Protein AF-A0A8K0CV71-F1 (afdb_monomer_lite)

pLDDT: mean 85.79, std 14.84, range [41.78, 97.62]

Secondary structure (DSSP, 8-state):
--HHHHHHHHHHHHHHHHHHHHH-GGGHHHHHHHHHHHHTTTTHHHHHHHHHHHHHHHHHTTTT-----TT------HHHHHHHHHHHHHHHHHHHHHHHHHHS-S-------

Sequence (113 aa):
MSIQEKTTKVSKVLRLKAQEFLSSRKYTDNLIDIIRHFESGADLTACLLTLELIFTNLLKERHMFIEIVPLKPLESTPELQYKQWLKTLYGECFNKIVSCCETAPVKIQIQGT

Structure (mmCIF, N/CA/C/O backbone):
data_AF-A0A8K0CV71-F1
#
_entry.id   AF-A0A8K0CV71-F1
#
loop_
_atom_site.group_PDB
_atom_site.id
_atom_site.type_symbol
_atom_site.label_atom_id
_atom_site.label_alt_id
_atom_site.label_comp_id
_atom_site.label_asym_id
_atom_site.label_entity_id
_atom_site.label_seq_id
_atom_site.pdbx_PDB_ins_code
_atom_site.Cartn_x
_atom_site.Cartn_y
_atom_site.Cartn_z
_atom_site.occupancy
_atom_site.B_iso_or_equiv
_atom_site.auth_seq_id
_atom_site.auth_comp_id
_atom_site.auth_asym_id
_atom_site.auth_atom_id
_atom_site.pdbx_PDB_model_num
ATOM 1 N N . MET A 1 1 ? 26.034 8.803 -15.967 1.00 47.78 1 MET A N 1
ATOM 2 C CA . MET A 1 1 ? 25.691 8.128 -14.693 1.00 47.78 1 MET A CA 1
ATOM 3 C C . MET A 1 1 ? 25.032 6.799 -15.017 1.00 47.78 1 MET A C 1
ATOM 5 O O . MET A 1 1 ? 24.177 6.774 -15.896 1.00 47.78 1 MET A O 1
ATOM 9 N N . SER A 1 2 ? 25.462 5.715 -14.375 1.00 56.06 2 SER A N 1
ATOM 10 C CA . SER A 1 2 ? 25.084 4.342 -14.734 1.00 56.06 2 SER A CA 1
ATOM 11 C C . SER A 1 2 ? 23.643 4.016 -14.321 1.00 56.06 2 SER A C 1
ATOM 13 O O . SER A 1 2 ? 23.189 4.424 -13.252 1.00 56.06 2 SER A O 1
ATOM 15 N N . ILE A 1 3 ? 22.918 3.248 -15.142 1.00 62.44 3 ILE A N 1
ATOM 16 C CA . ILE A 1 3 ? 21.508 2.866 -14.907 1.00 62.44 3 ILE A CA 1
ATOM 17 C C . ILE A 1 3 ? 21.330 2.156 -13.548 1.00 62.44 3 ILE A C 1
ATOM 19 O O . ILE A 1 3 ? 20.375 2.434 -12.826 1.00 62.44 3 ILE A O 1
ATOM 23 N N . GLN A 1 4 ? 22.307 1.336 -13.150 1.00 59.66 4 GLN A N 1
ATOM 24 C CA . GLN A 1 4 ? 22.325 0.595 -11.882 1.00 59.66 4 GLN A CA 1
ATOM 25 C C . GLN A 1 4 ? 22.364 1.490 -10.626 1.00 59.66 4 GLN A C 1
ATOM 27 O O . GLN A 1 4 ? 21.789 1.161 -9.585 1.00 59.66 4 GLN A O 1
ATOM 32 N N . GLU A 1 5 ? 23.028 2.647 -10.696 1.00 62.44 5 GLU A N 1
ATOM 33 C CA . GLU A 1 5 ? 23.076 3.589 -9.570 1.00 62.44 5 GLU A CA 1
ATOM 34 C C . GLU A 1 5 ? 21.746 4.331 -9.410 1.00 62.44 5 GLU A C 1
ATOM 36 O O . GLU A 1 5 ? 21.338 4.651 -8.292 1.00 62.44 5 GLU A O 1
ATOM 41 N N . LYS A 1 6 ? 21.047 4.587 -10.525 1.00 64.50 6 LYS A N 1
ATOM 42 C CA . LYS A 1 6 ? 19.747 5.266 -10.537 1.00 64.50 6 LYS A CA 1
ATOM 43 C C . LYS A 1 6 ? 18.657 4.395 -9.899 1.00 64.50 6 LYS A C 1
ATOM 45 O O . LYS A 1 6 ? 17.942 4.884 -9.028 1.00 64.50 6 LYS A O 1
ATOM 50 N N . THR A 1 7 ? 18.588 3.108 -10.245 1.00 64.88 7 THR A N 1
ATOM 51 C CA . THR A 1 7 ? 17.601 2.156 -9.690 1.00 64.88 7 THR A CA 1
ATOM 52 C C . THR A 1 7 ? 17.797 1.921 -8.187 1.00 64.88 7 THR A C 1
ATOM 54 O O . THR A 1 7 ? 16.837 1.912 -7.413 1.00 64.88 7 THR A O 1
ATOM 57 N N . THR A 1 8 ? 19.052 1.834 -7.732 1.00 69.38 8 THR A N 1
ATOM 58 C CA . THR A 1 8 ? 19.387 1.686 -6.304 1.00 69.38 8 THR A CA 1
ATOM 59 C C . THR A 1 8 ? 18.954 2.908 -5.481 1.00 69.38 8 THR A C 1
ATOM 61 O O . THR A 1 8 ? 18.501 2.763 -4.344 1.00 69.38 8 THR A O 1
ATOM 64 N N . LYS A 1 9 ? 19.058 4.121 -6.043 1.00 82.94 9 LYS A N 1
ATOM 65 C CA . LYS A 1 9 ? 18.589 5.355 -5.389 1.00 82.94 9 LYS A CA 1
ATOM 66 C C . LYS A 1 9 ? 17.066 5.383 -5.256 1.00 82.94 9 LYS A C 1
ATOM 68 O O . LYS A 1 9 ? 16.577 5.687 -4.172 1.00 82.94 9 LYS A O 1
ATOM 73 N N . VAL A 1 10 ? 16.330 5.003 -6.302 1.00 89.38 10 VAL A N 1
ATOM 74 C CA . VAL A 1 10 ? 14.856 4.973 -6.266 1.00 89.38 10 VAL A CA 1
ATOM 75 C C . VAL A 1 10 ? 14.345 3.987 -5.218 1.00 89.38 10 VAL A C 1
ATOM 77 O O . VAL A 1 10 ? 13.517 4.356 -4.390 1.00 89.38 10 VAL A O 1
ATOM 80 N N . SER A 1 11 ? 14.892 2.768 -5.166 1.00 89.94 11 SER A N 1
ATOM 81 C CA . SER A 1 11 ? 14.472 1.771 -4.169 1.00 89.94 11 SER A CA 1
ATOM 82 C C . SER A 1 11 ? 14.660 2.262 -2.725 1.00 89.94 11 SER A C 1
ATOM 84 O O . SER A 1 11 ? 13.802 2.031 -1.873 1.00 89.94 11 SER A O 1
ATOM 86 N N . LYS A 1 12 ? 15.744 3.000 -2.441 1.00 92.88 12 LYS A N 1
ATOM 87 C CA . LYS A 1 12 ? 15.966 3.614 -1.120 1.00 92.88 12 LYS A CA 1
ATOM 88 C C . LYS A 1 12 ? 14.929 4.693 -0.800 1.00 92.88 12 LYS A C 1
ATOM 90 O O . LYS A 1 12 ? 14.424 4.716 0.318 1.00 92.88 12 LYS A O 1
ATOM 95 N N . VAL A 1 13 ? 14.601 5.553 -1.766 1.00 95.12 13 VAL A N 1
ATOM 96 C CA . VAL A 1 13 ? 13.598 6.618 -1.595 1.00 95.12 13 VAL A CA 1
ATOM 97 C C . VAL A 1 13 ? 12.209 6.032 -1.338 1.00 95.12 13 VAL A C 1
ATOM 99 O O . VAL A 1 13 ? 11.540 6.454 -0.398 1.00 95.12 13 VAL A O 1
ATOM 102 N N . LEU A 1 14 ? 11.799 5.025 -2.116 1.00 96.19 14 LEU A N 1
ATOM 103 C CA . LEU A 1 14 ? 10.511 4.348 -1.937 1.00 96.19 14 LEU A CA 1
ATOM 104 C C . LEU A 1 14 ? 10.404 3.702 -0.549 1.00 96.19 14 LEU A C 1
ATOM 106 O O . LEU A 1 14 ? 9.401 3.878 0.141 1.00 96.19 14 LEU A O 1
ATOM 110 N N . ARG A 1 15 ? 11.467 3.029 -0.089 1.00 95.81 15 ARG A N 1
ATOM 111 C CA . ARG A 1 15 ? 11.507 2.457 1.265 1.00 95.81 15 ARG A CA 1
ATOM 112 C C . ARG A 1 15 ? 11.438 3.520 2.355 1.00 95.81 15 ARG A C 1
ATOM 114 O O . ARG A 1 15 ? 10.741 3.299 3.337 1.00 95.81 15 ARG A O 1
ATOM 121 N N . LEU A 1 16 ? 12.125 4.652 2.201 1.00 96.75 16 LEU A N 1
ATOM 122 C CA . LEU A 1 16 ? 12.056 5.742 3.177 1.00 96.75 16 LEU A CA 1
ATOM 123 C C . LEU A 1 16 ? 10.624 6.278 3.298 1.00 96.75 16 LEU A C 1
ATOM 125 O O . LEU A 1 16 ? 10.086 6.319 4.400 1.00 96.75 16 LEU A O 1
ATOM 129 N N . LYS A 1 17 ? 9.978 6.578 2.164 1.00 97.31 17 LYS A N 1
ATOM 130 C CA . LYS A 1 17 ? 8.572 7.008 2.115 1.00 97.31 17 LYS A CA 1
ATOM 131 C C . LYS A 1 17 ? 7.634 5.996 2.774 1.00 97.31 17 LYS A C 1
ATOM 133 O O . LYS A 1 17 ? 6.727 6.387 3.506 1.00 97.31 17 LYS A O 1
ATOM 138 N N . ALA A 1 18 ? 7.870 4.702 2.552 1.00 97.56 18 ALA A N 1
ATOM 139 C CA . ALA A 1 18 ? 7.107 3.635 3.190 1.00 97.56 18 ALA A CA 1
ATOM 140 C C . ALA A 1 18 ? 7.279 3.623 4.715 1.00 97.56 18 ALA A C 1
ATOM 142 O O . ALA A 1 18 ? 6.293 3.507 5.435 1.00 97.56 18 ALA A O 1
ATOM 143 N N . GLN A 1 19 ? 8.509 3.770 5.216 1.00 97.31 19 GLN A N 1
ATOM 144 C CA . GLN A 1 19 ? 8.772 3.839 6.657 1.00 97.31 19 GLN A CA 1
ATOM 145 C C . GLN A 1 19 ? 8.135 5.080 7.291 1.00 97.31 19 GLN A C 1
ATOM 147 O O . GLN A 1 19 ? 7.516 4.979 8.346 1.00 97.31 19 GLN A O 1
ATOM 152 N N . GLU A 1 20 ? 8.220 6.237 6.631 1.00 97.44 20 GLU A N 1
ATOM 153 C CA . GLU A 1 20 ? 7.541 7.456 7.079 1.00 97.44 20 GLU A CA 1
ATOM 154 C C . GLU A 1 20 ? 6.026 7.241 7.157 1.00 97.44 20 GLU A C 1
ATOM 156 O O . GLU A 1 20 ? 5.435 7.490 8.207 1.00 97.44 20 GLU A O 1
ATOM 161 N N . PHE A 1 21 ? 5.410 6.702 6.101 1.00 97.62 21 PHE A N 1
ATOM 162 C CA . PHE A 1 21 ? 3.984 6.366 6.088 1.00 97.62 21 PHE A CA 1
ATOM 163 C C . PHE A 1 21 ? 3.591 5.440 7.252 1.00 97.62 21 PHE A C 1
ATOM 165 O O . PHE A 1 21 ? 2.647 5.741 7.982 1.00 97.62 21 PHE A O 1
ATOM 172 N N . LEU A 1 22 ? 4.337 4.348 7.460 1.00 96.62 22 LEU A N 1
ATOM 173 C CA . LEU A 1 22 ? 4.071 3.386 8.536 1.00 96.62 22 LEU A CA 1
ATOM 174 C C . LEU A 1 22 ? 4.283 3.994 9.932 1.00 96.62 22 LEU A C 1
ATOM 176 O O . LEU A 1 22 ? 3.603 3.608 10.875 1.00 96.62 22 LEU A O 1
ATOM 180 N N . SER A 1 23 ? 5.177 4.976 10.074 1.00 95.94 23 SER A N 1
ATOM 181 C CA . SER A 1 23 ? 5.427 5.641 11.358 1.00 95.94 23 SER A CA 1
ATOM 182 C C . SER A 1 23 ? 4.303 6.589 11.787 1.00 95.94 23 SER A C 1
ATOM 184 O O . SER A 1 23 ? 4.131 6.842 12.981 1.00 95.94 23 SER A O 1
ATOM 186 N N . SER A 1 24 ? 3.561 7.178 10.838 1.00 93.62 24 SER A N 1
ATOM 187 C CA . SER A 1 24 ? 2.543 8.176 11.160 1.00 93.62 24 SER A CA 1
ATOM 188 C C . SER A 1 24 ? 1.589 8.481 10.005 1.00 93.62 24 SER A C 1
ATOM 190 O O . SER A 1 24 ? 1.998 8.769 8.881 1.00 93.62 24 SER A O 1
ATOM 192 N N . ARG A 1 25 ? 0.297 8.602 10.335 1.00 90.31 25 ARG A N 1
ATOM 193 C CA . ARG A 1 25 ? -0.775 8.972 9.392 1.00 90.31 25 ARG A CA 1
ATOM 194 C C . ARG A 1 25 ? -0.618 10.353 8.754 1.00 90.31 25 ARG A C 1
ATOM 196 O O . ARG A 1 25 ? -1.241 10.616 7.730 1.00 90.31 25 ARG A O 1
ATOM 203 N N . LYS A 1 26 ? 0.218 11.231 9.320 1.00 93.50 26 LYS A N 1
ATOM 204 C CA . LYS A 1 26 ? 0.532 12.532 8.701 1.00 93.50 26 LYS A CA 1
ATOM 205 C C . LYS A 1 26 ? 1.244 12.393 7.353 1.00 93.50 26 LYS A C 1
ATOM 207 O O . LYS A 1 26 ? 1.264 13.341 6.585 1.00 93.50 26 LYS A O 1
ATOM 212 N N . TYR A 1 27 ? 1.818 11.224 7.076 1.00 94.56 27 TYR A N 1
ATOM 213 C CA . TYR A 1 27 ? 2.544 10.927 5.846 1.00 94.56 27 TYR A CA 1
ATOM 214 C C . TYR A 1 27 ? 1.722 10.063 4.881 1.00 94.56 27 TYR A C 1
ATOM 216 O O . TYR A 1 27 ? 2.274 9.255 4.142 1.00 94.56 27 TYR A O 1
ATOM 224 N N . THR A 1 28 ? 0.395 10.197 4.884 1.00 94.56 28 THR A N 1
ATOM 225 C CA . THR A 1 28 ? -0.506 9.468 3.969 1.00 94.56 28 THR A CA 1
ATOM 226 C C . THR A 1 28 ? -0.199 9.729 2.496 1.00 94.56 28 THR A C 1
ATOM 228 O O . THR A 1 28 ? -0.266 8.798 1.693 1.00 94.56 28 THR A O 1
ATOM 231 N N . ASP A 1 29 ? 0.248 10.939 2.161 1.00 96.38 29 ASP A N 1
ATOM 232 C CA . ASP A 1 29 ? 0.672 11.304 0.805 1.00 96.38 29 ASP A CA 1
ATOM 233 C C . ASP A 1 29 ? 1.831 10.440 0.287 1.00 96.38 29 ASP A C 1
ATOM 235 O O . ASP A 1 29 ? 1.906 10.162 -0.907 1.00 96.38 29 ASP A O 1
ATOM 239 N N . ASN A 1 30 ? 2.695 9.921 1.168 1.00 97.38 30 ASN A N 1
ATOM 240 C CA . ASN A 1 30 ? 3.787 9.043 0.750 1.00 97.38 30 ASN A CA 1
ATOM 241 C C . ASN A 1 30 ? 3.281 7.730 0.140 1.00 97.38 30 ASN A C 1
ATOM 243 O O . ASN A 1 30 ? 3.890 7.238 -0.809 1.00 97.38 30 ASN A O 1
ATOM 247 N N . LEU A 1 31 ? 2.178 7.166 0.647 1.00 96.75 31 LEU A N 1
ATOM 248 C CA . LEU A 1 31 ? 1.564 5.985 0.037 1.00 96.75 31 LEU A CA 1
ATOM 249 C C . LEU A 1 31 ? 1.011 6.330 -1.350 1.00 96.75 31 LEU A C 1
ATOM 251 O O . LEU A 1 31 ? 1.248 5.589 -2.300 1.00 96.75 31 LEU A O 1
ATOM 255 N N . ILE A 1 32 ? 0.340 7.476 -1.482 1.00 97.00 32 ILE A N 1
ATOM 256 C CA . ILE A 1 32 ? -0.199 7.942 -2.765 1.00 97.00 32 ILE A CA 1
ATOM 257 C C . ILE A 1 32 ? 0.918 8.158 -3.791 1.00 97.00 32 ILE A C 1
ATOM 259 O O . ILE A 1 32 ? 0.781 7.736 -4.937 1.00 97.00 32 ILE A O 1
ATOM 263 N N . ASP A 1 33 ? 2.043 8.748 -3.391 1.00 96.31 33 ASP A N 1
ATOM 264 C CA . ASP A 1 33 ? 3.205 8.929 -4.263 1.00 96.31 33 ASP A CA 1
ATOM 265 C C . ASP A 1 33 ? 3.780 7.594 -4.749 1.00 96.31 33 ASP A C 1
ATOM 267 O O . ASP A 1 33 ? 4.104 7.452 -5.928 1.00 96.31 33 ASP A O 1
ATOM 271 N N . ILE A 1 34 ? 3.895 6.602 -3.858 1.00 96.25 34 ILE A N 1
ATOM 272 C CA . ILE A 1 34 ? 4.382 5.261 -4.213 1.00 96.25 34 ILE A CA 1
ATOM 273 C C . ILE A 1 34 ? 3.424 4.593 -5.206 1.00 96.25 34 ILE A C 1
ATOM 275 O O . ILE A 1 34 ? 3.879 4.011 -6.191 1.00 96.25 34 ILE A O 1
ATOM 279 N N . ILE A 1 35 ? 2.112 4.703 -4.980 1.00 95.62 35 ILE A N 1
ATOM 280 C CA . ILE A 1 35 ? 1.086 4.158 -5.879 1.00 95.62 35 ILE A CA 1
ATOM 281 C C . ILE A 1 35 ? 1.156 4.842 -7.248 1.00 95.62 35 ILE A C 1
ATOM 283 O O . ILE A 1 35 ? 1.203 4.159 -8.265 1.00 95.62 35 ILE A O 1
ATOM 287 N N . ARG A 1 36 ? 1.263 6.172 -7.304 1.00 94.94 36 ARG A N 1
ATOM 288 C CA . ARG A 1 36 ? 1.426 6.908 -8.570 1.00 94.94 36 ARG A CA 1
ATOM 289 C C . ARG A 1 36 ? 2.704 6.513 -9.310 1.00 94.94 36 ARG A C 1
ATOM 291 O O . ARG A 1 36 ? 2.688 6.375 -10.531 1.00 94.94 36 ARG A O 1
ATOM 298 N N .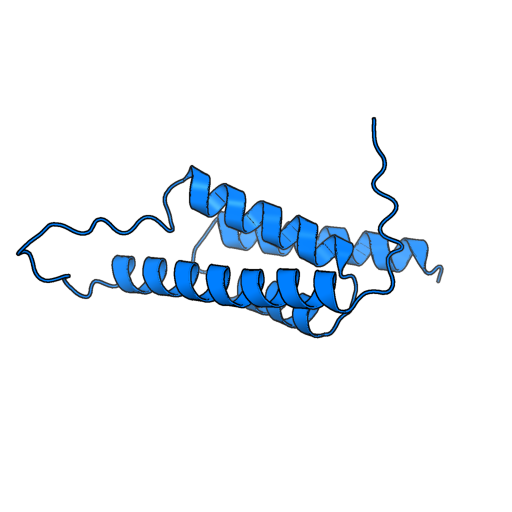 HIS A 1 37 ? 3.809 6.303 -8.587 1.00 94.19 37 HIS A N 1
ATOM 299 C CA . HIS A 1 37 ? 5.059 5.827 -9.190 1.00 94.19 37 HIS A CA 1
ATOM 300 C C . HIS A 1 37 ? 4.885 4.422 -9.776 1.00 94.19 37 HIS A C 1
ATOM 302 O O . HIS A 1 37 ? 5.286 4.184 -10.912 1.00 94.19 37 HIS A O 1
ATOM 308 N N . PHE A 1 38 ? 4.206 3.523 -9.058 1.00 92.94 38 PHE A N 1
ATOM 309 C CA . PHE A 1 38 ? 3.844 2.195 -9.560 1.00 92.94 38 PHE A CA 1
ATOM 310 C C . PHE A 1 38 ? 2.987 2.267 -10.832 1.00 92.94 38 PHE A C 1
ATOM 312 O O . PHE A 1 38 ? 3.288 1.603 -11.822 1.00 92.94 38 PHE A O 1
ATOM 319 N N . GLU A 1 39 ? 1.961 3.115 -10.832 1.00 90.69 39 GLU A N 1
ATOM 320 C CA . GLU A 1 39 ? 1.044 3.307 -11.960 1.00 90.69 39 GLU A CA 1
ATOM 321 C C . GLU A 1 39 ? 1.723 3.868 -13.210 1.00 90.69 39 GLU A C 1
ATOM 323 O O . GLU A 1 39 ? 1.268 3.607 -14.321 1.00 90.69 39 GLU A O 1
ATOM 328 N N . SER A 1 40 ? 2.828 4.600 -13.049 1.00 91.19 40 SER A N 1
ATOM 329 C CA . SER A 1 40 ? 3.621 5.096 -14.178 1.00 91.19 40 SER A CA 1
ATOM 330 C C . SER A 1 40 ? 4.346 3.987 -14.955 1.00 91.19 40 SER A C 1
ATOM 332 O O . SER A 1 40 ? 4.864 4.237 -16.043 1.00 91.19 40 SER A O 1
ATOM 334 N N . GLY A 1 41 ? 4.428 2.771 -14.401 1.00 85.81 41 GLY A N 1
ATOM 335 C CA . GLY A 1 41 ? 5.193 1.661 -14.971 1.00 85.81 41 GLY A CA 1
ATOM 336 C C . GLY A 1 41 ? 6.705 1.748 -14.728 1.00 85.81 41 GLY A C 1
ATOM 337 O O . GLY A 1 41 ? 7.449 0.871 -15.170 1.00 85.81 41 GLY A O 1
ATOM 338 N N . ALA A 1 42 ? 7.185 2.778 -14.026 1.00 85.62 42 ALA A N 1
ATOM 339 C CA . ALA A 1 42 ? 8.589 2.917 -13.660 1.00 85.62 42 ALA A CA 1
ATOM 340 C C . ALA A 1 42 ? 8.939 2.080 -12.420 1.00 85.62 42 ALA A C 1
ATOM 342 O O . ALA A 1 42 ? 8.160 1.973 -11.475 1.00 85.62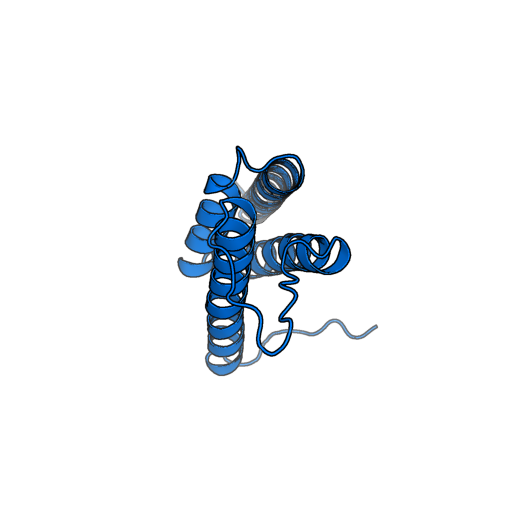 42 ALA A O 1
ATOM 343 N N . ASP A 1 43 ? 10.143 1.497 -12.422 1.00 89.94 43 ASP A N 1
ATOM 344 C CA . ASP A 1 43 ? 10.719 0.773 -11.280 1.00 89.94 43 ASP A CA 1
ATOM 345 C C . ASP A 1 43 ? 9.765 -0.270 -10.653 1.00 89.94 43 ASP A C 1
ATOM 347 O O . ASP A 1 43 ? 9.772 -0.470 -9.437 1.00 89.94 43 ASP A O 1
ATOM 351 N N . LEU A 1 44 ? 8.957 -0.949 -11.486 1.00 88.81 44 LEU A N 1
ATOM 352 C CA . LEU A 1 44 ? 7.857 -1.836 -11.071 1.00 88.81 44 LEU A CA 1
ATOM 353 C C . LEU A 1 44 ? 8.238 -2.783 -9.932 1.00 88.81 44 LEU A C 1
ATOM 355 O O . LEU A 1 44 ? 7.531 -2.847 -8.933 1.00 88.81 44 LEU A O 1
ATOM 359 N N . THR A 1 45 ? 9.376 -3.472 -10.030 1.00 89.75 45 THR A N 1
ATOM 360 C CA . THR A 1 45 ? 9.842 -4.390 -8.980 1.00 89.75 45 THR A CA 1
ATOM 361 C C . THR A 1 45 ? 10.056 -3.680 -7.641 1.00 89.75 45 THR A C 1
ATOM 363 O O . THR A 1 45 ? 9.662 -4.194 -6.598 1.00 89.75 45 THR A O 1
ATOM 366 N N . ALA A 1 46 ? 10.658 -2.488 -7.644 1.00 92.31 46 ALA A N 1
ATOM 367 C CA . ALA A 1 46 ? 10.890 -1.725 -6.420 1.00 92.31 46 ALA A CA 1
ATOM 368 C C . ALA A 1 46 ? 9.574 -1.199 -5.831 1.00 92.31 46 ALA A C 1
ATOM 370 O O . ALA A 1 46 ? 9.405 -1.223 -4.611 1.00 92.31 46 ALA A O 1
ATOM 371 N N . CYS A 1 47 ? 8.637 -0.779 -6.680 1.00 94.19 47 CYS A N 1
ATOM 372 C CA . CYS A 1 47 ? 7.289 -0.395 -6.274 1.00 94.19 47 CYS A CA 1
ATOM 373 C C . CYS A 1 47 ? 6.530 -1.563 -5.643 1.00 94.19 47 CYS A C 1
ATOM 375 O O . CYS A 1 47 ? 6.023 -1.419 -4.536 1.00 94.19 47 CYS A O 1
ATOM 377 N N . LEU A 1 48 ? 6.511 -2.725 -6.302 1.00 93.44 48 LEU A N 1
ATOM 378 C CA . LEU A 1 48 ? 5.824 -3.931 -5.835 1.00 93.44 48 LEU A CA 1
ATOM 379 C C . LEU A 1 48 ? 6.320 -4.367 -4.457 1.00 93.44 48 LEU A C 1
ATOM 381 O O . LEU A 1 48 ? 5.51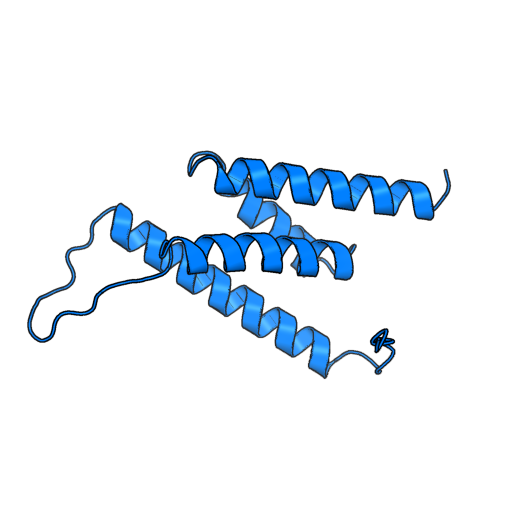4 -4.505 -3.543 1.00 93.44 48 LEU A O 1
ATOM 385 N N . LEU A 1 49 ? 7.638 -4.491 -4.279 1.00 94.00 49 LEU A N 1
ATOM 386 C CA . LEU A 1 49 ? 8.234 -4.846 -2.986 1.00 94.00 49 LEU A CA 1
ATOM 387 C C . LEU A 1 49 ? 7.927 -3.804 -1.897 1.00 94.00 49 LEU A C 1
ATOM 389 O O . LEU A 1 49 ? 7.786 -4.136 -0.722 1.00 94.00 49 LEU A O 1
ATOM 393 N N . THR A 1 50 ? 7.828 -2.525 -2.271 1.00 96.31 50 THR A N 1
ATOM 394 C CA . THR A 1 50 ? 7.501 -1.449 -1.323 1.00 96.31 50 THR A CA 1
ATOM 395 C C . THR A 1 50 ? 6.022 -1.482 -0.927 1.00 96.31 50 THR A C 1
ATOM 397 O O . THR A 1 50 ? 5.702 -1.346 0.252 1.00 96.31 50 THR A O 1
ATOM 400 N N . LEU A 1 51 ? 5.119 -1.700 -1.886 1.00 96.31 51 LEU A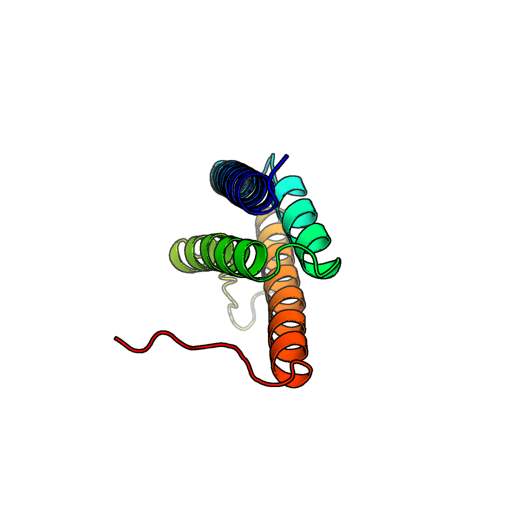 N 1
ATOM 401 C CA . LEU A 1 51 ? 3.684 -1.855 -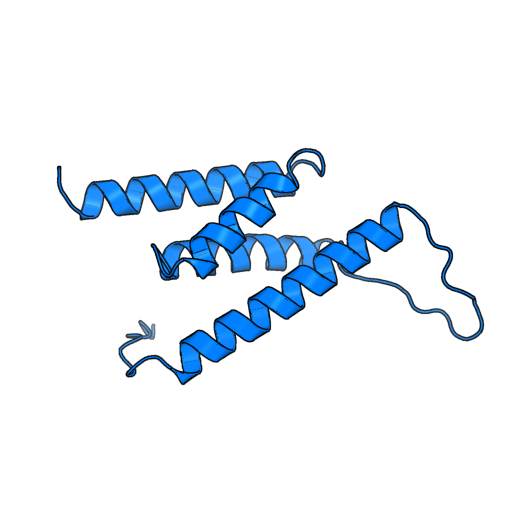1.639 1.00 96.31 51 LEU A CA 1
ATOM 402 C C . LEU A 1 51 ? 3.403 -3.109 -0.804 1.00 96.31 51 LEU A C 1
ATOM 404 O O . LEU A 1 51 ? 2.645 -3.038 0.160 1.00 96.31 51 LEU A O 1
ATOM 408 N N . GLU A 1 52 ? 4.063 -4.229 -1.111 1.00 94.88 52 GLU A N 1
ATOM 409 C CA . GLU A 1 52 ? 4.006 -5.458 -0.314 1.00 94.88 52 GLU A CA 1
ATOM 410 C C . GLU A 1 52 ? 4.417 -5.192 1.138 1.00 94.88 52 GLU A C 1
ATOM 412 O O . GLU A 1 52 ? 3.684 -5.563 2.058 1.00 94.88 52 GLU A O 1
ATOM 417 N N . LEU A 1 53 ? 5.547 -4.507 1.355 1.00 96.19 53 LEU A N 1
ATOM 418 C CA . LEU A 1 53 ? 6.009 -4.126 2.689 1.00 96.19 53 LEU A CA 1
ATOM 419 C C . LEU A 1 53 ? 4.937 -3.328 3.440 1.00 96.19 53 LEU A C 1
ATOM 421 O O . LEU A 1 53 ? 4.616 -3.662 4.581 1.00 96.19 53 LEU A O 1
ATOM 425 N N . ILE A 1 54 ? 4.380 -2.288 2.816 1.00 97.44 54 ILE A N 1
ATOM 426 C CA . ILE A 1 54 ? 3.372 -1.432 3.448 1.00 97.44 54 ILE A CA 1
ATOM 427 C C . ILE A 1 54 ? 2.130 -2.246 3.809 1.00 97.44 54 ILE A C 1
ATOM 429 O O . ILE A 1 54 ? 1.744 -2.302 4.977 1.00 97.44 54 ILE A O 1
ATOM 433 N N . PHE A 1 55 ? 1.516 -2.908 2.828 1.00 97.00 55 PHE A N 1
ATOM 434 C CA . PHE A 1 55 ? 0.251 -3.603 3.042 1.00 97.00 55 PHE A CA 1
ATOM 435 C C . PHE A 1 55 ? 0.393 -4.788 3.995 1.00 97.00 55 PHE A C 1
ATOM 437 O O . PHE A 1 55 ? -0.499 -5.019 4.809 1.00 97.00 55 PHE A O 1
ATOM 444 N N . THR A 1 56 ? 1.531 -5.484 3.981 1.00 95.94 56 THR A N 1
ATOM 445 C CA . THR A 1 56 ? 1.813 -6.551 4.946 1.00 95.94 56 THR A CA 1
ATOM 446 C C . THR A 1 56 ? 1.870 -6.017 6.376 1.00 95.94 56 THR A C 1
ATOM 448 O O . THR A 1 56 ? 1.303 -6.642 7.271 1.00 95.94 56 THR A O 1
ATOM 451 N N . ASN A 1 57 ? 2.513 -4.868 6.618 1.00 97.06 57 ASN A N 1
ATOM 452 C CA . ASN A 1 57 ? 2.534 -4.258 7.953 1.00 97.06 57 ASN A CA 1
ATOM 453 C C . ASN A 1 57 ? 1.130 -3.807 8.381 1.00 97.06 57 ASN A C 1
ATOM 455 O O . ASN A 1 57 ? 0.673 -4.179 9.460 1.00 97.06 57 ASN A O 1
ATOM 459 N N . LEU A 1 58 ? 0.394 -3.125 7.497 1.00 96.12 58 LEU A N 1
ATOM 460 C CA . LEU A 1 58 ? -0.983 -2.698 7.772 1.00 96.12 58 LEU A CA 1
ATOM 461 C C . LEU A 1 58 ? -1.921 -3.874 8.097 1.00 96.12 58 LEU A C 1
ATOM 463 O O . LEU A 1 58 ? -2.793 -3.752 8.961 1.00 96.12 58 LEU A O 1
ATOM 467 N N . LEU A 1 59 ? -1.761 -5.014 7.418 1.00 94.38 59 LEU A N 1
ATOM 468 C CA . LEU A 1 59 ? -2.517 -6.237 7.700 1.00 94.38 59 LEU A CA 1
ATOM 469 C C . LEU A 1 59 ? -2.118 -6.852 9.044 1.00 94.38 59 LEU A C 1
ATOM 471 O O . LEU A 1 59 ? -2.999 -7.171 9.844 1.00 94.38 59 LEU A O 1
ATOM 475 N N . LYS A 1 60 ? -0.811 -6.990 9.308 1.00 95.12 60 LYS A N 1
ATOM 476 C CA . LYS A 1 60 ? -0.280 -7.547 10.565 1.00 95.12 60 LYS A CA 1
ATOM 477 C C . LYS A 1 60 ? -0.768 -6.765 11.783 1.00 95.12 60 LYS A C 1
ATOM 479 O O . LYS A 1 60 ? -1.189 -7.366 12.767 1.00 95.12 60 LYS A O 1
ATOM 484 N N . GLU A 1 61 ? -0.784 -5.442 11.685 1.00 94.62 61 GLU A N 1
ATOM 485 C CA . GLU A 1 61 ? -1.221 -4.534 12.752 1.00 94.62 61 GLU A CA 1
ATOM 486 C C . GLU A 1 61 ? -2.742 -4.308 12.774 1.00 94.62 61 GLU A C 1
ATOM 488 O O . GLU A 1 61 ? -3.259 -3.555 13.597 1.00 94.62 61 GLU A O 1
ATOM 493 N N . ARG A 1 62 ? -3.498 -4.984 11.894 1.00 93.12 62 ARG A N 1
ATOM 494 C CA . ARG A 1 62 ? -4.965 -4.888 11.784 1.00 93.12 62 ARG A CA 1
ATOM 495 C C . ARG A 1 62 ? -5.476 -3.475 11.462 1.00 93.12 62 ARG A C 1
ATOM 497 O O . ARG A 1 62 ? -6.652 -3.171 11.685 1.00 93.12 62 ARG A O 1
ATOM 504 N N . HIS A 1 63 ? -4.648 -2.630 10.849 1.00 93.25 63 HIS A N 1
ATOM 505 C CA . HIS A 1 63 ? -5.039 -1.298 10.379 1.00 93.25 63 HIS A CA 1
ATOM 506 C C . HIS A 1 63 ? -6.049 -1.328 9.225 1.00 93.25 63 HIS A C 1
ATOM 508 O O . HIS A 1 63 ? -6.724 -0.336 8.991 1.00 93.25 63 HIS A O 1
ATOM 514 N N . MET A 1 64 ? -6.224 -2.465 8.548 1.00 91.88 64 MET A N 1
ATOM 515 C CA . MET A 1 64 ? -7.266 -2.650 7.523 1.00 91.88 64 MET A CA 1
ATOM 516 C C . MET A 1 64 ? -8.422 -3.553 7.982 1.00 91.88 64 MET A C 1
ATOM 518 O O . MET A 1 64 ? -9.318 -3.876 7.200 1.00 91.88 64 MET A O 1
ATOM 522 N N . PHE A 1 65 ? -8.425 -3.964 9.254 1.00 91.69 65 PHE A N 1
ATOM 523 C CA . PHE A 1 65 ? -9.508 -4.757 9.826 1.00 91.69 65 PHE A CA 1
ATOM 524 C C . PHE A 1 65 ? -10.653 -3.850 10.284 1.00 91.69 65 PHE A C 1
ATOM 526 O O . PHE A 1 65 ? -10.475 -2.991 11.156 1.00 91.69 65 PHE A O 1
ATOM 533 N N . ILE A 1 66 ? -11.831 -4.078 9.704 1.00 88.88 66 ILE A N 1
ATOM 534 C CA . ILE A 1 66 ? -13.089 -3.432 10.070 1.00 88.88 66 ILE A CA 1
ATOM 535 C C . ILE A 1 66 ? -13.989 -4.518 10.641 1.00 88.88 66 ILE A C 1
ATOM 537 O O . ILE A 1 66 ? -14.362 -5.452 9.930 1.00 88.88 66 ILE A O 1
ATOM 541 N N . GLU A 1 67 ? -14.312 -4.393 11.921 1.00 85.69 67 GLU A N 1
ATOM 542 C CA . GLU A 1 67 ? -15.257 -5.284 12.577 1.00 85.69 67 GLU A CA 1
ATOM 543 C C . GLU A 1 67 ? -16.676 -4.963 12.100 1.00 85.69 67 GLU A C 1
ATOM 545 O O . GLU A 1 67 ? -17.109 -3.810 12.129 1.00 85.69 67 GLU A O 1
ATOM 550 N N . ILE A 1 68 ? -17.391 -5.989 11.644 1.00 84.94 68 ILE A N 1
ATOM 551 C CA . ILE A 1 68 ? -18.794 -5.886 11.255 1.00 84.94 68 ILE A CA 1
ATOM 552 C C . ILE A 1 68 ? -19.591 -6.644 12.305 1.00 84.94 68 ILE A C 1
ATOM 554 O O . ILE A 1 68 ? -19.518 -7.869 12.381 1.00 84.94 68 ILE A O 1
ATOM 558 N N . VAL A 1 69 ? -20.347 -5.907 13.114 1.00 85.31 69 VAL A N 1
ATOM 559 C CA . VAL A 1 69 ? -21.239 -6.489 14.117 1.00 85.31 69 VAL A CA 1
ATOM 560 C C . VAL A 1 69 ? -22.646 -6.552 13.519 1.00 85.31 69 VAL A C 1
ATOM 562 O O . VAL A 1 69 ? -23.188 -5.503 13.157 1.00 85.31 69 VAL A O 1
ATOM 565 N N . PRO A 1 70 ? -23.256 -7.747 13.391 1.00 85.12 70 PRO A N 1
ATOM 566 C CA . PRO A 1 70 ? -24.616 -7.876 12.881 1.00 85.12 70 PRO A CA 1
ATOM 567 C C . PRO A 1 70 ? -25.591 -6.985 13.654 1.00 85.12 70 PRO A C 1
ATOM 569 O O . PRO A 1 70 ? -25.510 -6.888 14.876 1.00 85.12 70 PRO A O 1
ATOM 572 N N . LEU A 1 71 ? -26.522 -6.351 12.936 1.00 85.94 71 LEU A N 1
ATOM 573 C CA . LEU A 1 71 ? -27.575 -5.487 13.492 1.00 85.94 71 LEU A CA 1
ATOM 574 C C . LEU A 1 71 ? -27.087 -4.195 14.179 1.00 85.94 71 LEU A C 1
ATOM 576 O O . LEU A 1 71 ? -27.918 -3.433 14.671 1.00 85.94 71 LEU A O 1
ATOM 580 N N . LYS A 1 72 ? -25.779 -3.897 14.177 1.00 82.94 72 LYS A N 1
ATOM 581 C CA . LYS A 1 72 ? -25.242 -2.617 14.651 1.00 82.94 72 LYS A CA 1
ATOM 582 C C . LYS A 1 72 ? -24.875 -1.727 13.456 1.00 82.94 72 LYS A C 1
ATOM 584 O O . LYS A 1 72 ? -24.063 -2.143 12.628 1.00 82.94 72 LYS A O 1
ATOM 589 N N . PRO A 1 73 ? -25.433 -0.509 13.342 1.00 77.75 73 PRO A N 1
ATOM 590 C CA . PRO A 1 73 ? -25.026 0.417 12.295 1.00 77.75 73 PRO A CA 1
ATOM 591 C C . PRO A 1 73 ? -23.551 0.802 12.468 1.00 77.75 73 PRO A C 1
ATOM 593 O O . PRO A 1 73 ? -23.072 1.016 13.583 1.00 77.75 73 PRO A O 1
ATOM 596 N N . LEU A 1 74 ? -22.826 0.871 11.350 1.00 79.50 74 LEU A N 1
ATOM 597 C CA . LEU A 1 74 ? -21.430 1.294 11.329 1.00 79.50 74 LEU A CA 1
ATOM 598 C C . LEU A 1 74 ? -21.374 2.804 11.600 1.00 79.50 74 LEU A C 1
ATOM 600 O O . LEU A 1 74 ? -21.792 3.607 10.766 1.00 79.50 74 LEU A O 1
ATOM 604 N N . GLU A 1 75 ? -20.869 3.200 12.764 1.00 81.81 75 GLU A N 1
ATOM 605 C CA . GLU A 1 75 ? -20.658 4.615 13.068 1.00 81.81 75 GLU A CA 1
ATOM 606 C C . GLU A 1 75 ? -19.512 5.168 12.216 1.00 81.81 75 GLU A C 1
ATOM 608 O O . GLU A 1 75 ? -18.389 4.662 12.260 1.00 81.81 75 GLU A O 1
ATOM 613 N N . SER A 1 76 ? -19.786 6.225 11.448 1.00 84.50 76 SER A N 1
ATOM 614 C CA . SER A 1 76 ? -18.801 6.877 10.580 1.00 84.50 76 SER A CA 1
ATOM 615 C C . SER A 1 76 ? -17.806 7.709 11.393 1.00 84.50 76 SER A C 1
ATOM 617 O O . SER A 1 76 ? -17.881 8.936 11.437 1.00 84.50 76 SER A O 1
ATOM 619 N N . THR A 1 77 ? -16.859 7.034 12.035 1.00 91.00 77 THR A N 1
ATOM 620 C CA . THR A 1 77 ? -15.745 7.676 12.740 1.00 91.00 77 THR A CA 1
ATOM 621 C C . THR A 1 77 ? -14.575 7.961 11.787 1.00 91.00 77 THR A C 1
ATOM 623 O O . THR A 1 77 ? -14.395 7.233 10.805 1.00 91.00 77 THR A O 1
ATOM 626 N N . PRO A 1 78 ? -13.724 8.966 12.075 1.00 90.56 78 PRO A N 1
ATOM 627 C CA . PRO A 1 78 ? -12.517 9.225 11.283 1.00 90.56 78 PRO A CA 1
ATOM 628 C C . PRO A 1 78 ? -11.579 8.012 11.194 1.00 90.56 78 PRO A C 1
ATOM 630 O O . PRO A 1 78 ? -10.963 7.770 10.159 1.00 90.56 78 PRO A O 1
ATOM 633 N N . GLU A 1 79 ? -11.504 7.213 12.263 1.00 91.00 79 GLU A N 1
ATOM 634 C CA . GLU A 1 79 ? -10.753 5.955 12.272 1.00 91.00 79 GLU A CA 1
ATOM 635 C C . GLU A 1 79 ? -11.301 4.976 11.239 1.00 91.00 79 GLU A C 1
ATOM 637 O O . GLU A 1 79 ? -10.554 4.438 10.425 1.00 91.00 79 GLU A O 1
ATOM 642 N N . LEU A 1 80 ? -12.616 4.755 11.250 1.00 92.00 80 LEU A N 1
ATOM 643 C CA . LEU A 1 80 ? -13.256 3.833 10.327 1.00 92.00 80 LEU A CA 1
ATOM 644 C C . LEU A 1 80 ? -13.080 4.277 8.872 1.00 92.00 80 LEU A C 1
ATOM 646 O O . LEU A 1 80 ? -12.749 3.448 8.026 1.00 92.00 80 LEU A O 1
ATOM 650 N N . GLN A 1 81 ? -13.253 5.569 8.592 1.00 93.19 81 GLN A N 1
ATOM 651 C CA . GLN A 1 81 ? -13.030 6.133 7.259 1.00 93.19 81 GLN A CA 1
ATOM 652 C C . GLN A 1 81 ? -11.589 5.913 6.794 1.00 93.19 81 GLN A C 1
ATOM 654 O O . GLN A 1 81 ? -11.362 5.507 5.657 1.00 93.19 81 GLN A O 1
ATOM 659 N N . TYR A 1 82 ? -10.613 6.101 7.685 1.00 94.19 82 TYR A N 1
ATOM 660 C CA . TYR A 1 82 ? -9.211 5.836 7.380 1.00 94.19 82 TYR A CA 1
ATOM 661 C C . TYR A 1 82 ? -8.957 4.356 7.057 1.00 94.19 82 TYR A C 1
ATOM 663 O O . TYR A 1 82 ? -8.316 4.039 6.055 1.00 94.19 82 TYR A O 1
ATOM 671 N N . LYS A 1 83 ? -9.513 3.430 7.848 1.00 94.81 83 LYS A N 1
ATOM 672 C CA . LYS A 1 83 ? -9.409 1.986 7.577 1.00 94.81 83 LYS A CA 1
ATOM 673 C C . LYS A 1 83 ? -10.062 1.592 6.252 1.00 94.81 83 LYS A C 1
ATOM 675 O O . LYS A 1 83 ? -9.518 0.768 5.519 1.00 94.81 83 LYS A O 1
ATOM 680 N N . GLN A 1 84 ? -11.223 2.171 5.946 1.00 94.88 84 GLN A N 1
ATOM 681 C CA . GLN A 1 84 ? -11.915 1.964 4.673 1.00 94.88 84 GLN A CA 1
ATOM 682 C C . GLN A 1 84 ? -11.072 2.473 3.508 1.00 94.88 84 GLN A C 1
ATOM 684 O O . GLN A 1 84 ? -10.881 1.741 2.544 1.00 94.88 84 GLN A O 1
ATOM 689 N N . TRP A 1 85 ? -10.502 3.672 3.630 1.00 95.50 85 TRP A N 1
ATOM 690 C CA . TRP A 1 85 ? -9.605 4.242 2.631 1.00 95.50 85 TRP A CA 1
ATOM 691 C C . TRP A 1 85 ? -8.389 3.344 2.363 1.00 95.50 85 TRP A C 1
ATOM 693 O O . TRP A 1 85 ? -8.112 3.030 1.206 1.00 95.50 85 TRP A O 1
ATOM 703 N N . LEU A 1 86 ? -7.724 2.833 3.408 1.00 96.50 86 LEU A N 1
ATOM 704 C CA . LEU A 1 86 ? -6.620 1.875 3.251 1.00 96.50 86 LEU A CA 1
ATOM 705 C C . LEU A 1 86 ? -7.055 0.601 2.518 1.00 96.50 86 LEU A C 1
ATOM 707 O O . LEU A 1 86 ? -6.338 0.108 1.649 1.00 96.50 86 LEU A O 1
ATOM 711 N N . LYS A 1 87 ? -8.235 0.071 2.855 1.00 95.56 87 LYS A N 1
ATOM 712 C CA . LYS A 1 87 ? -8.779 -1.140 2.236 1.00 95.56 87 LYS A CA 1
ATOM 713 C C . LYS A 1 87 ? -9.126 -0.924 0.760 1.00 95.56 87 LYS A C 1
ATOM 715 O O . LYS A 1 87 ? -8.860 -1.810 -0.050 1.00 95.56 87 LYS A O 1
ATOM 720 N N . THR A 1 88 ? -9.671 0.241 0.411 1.00 95.50 88 THR A N 1
ATOM 721 C CA . THR A 1 88 ? -9.922 0.636 -0.981 1.00 95.50 88 THR A CA 1
ATOM 722 C C . THR A 1 88 ? -8.615 0.710 -1.763 1.00 95.50 88 THR A C 1
ATOM 724 O O . THR A 1 88 ? -8.494 0.036 -2.783 1.00 95.50 88 THR A O 1
ATOM 727 N N . LEU A 1 89 ? -7.603 1.417 -1.243 1.00 95.44 89 LEU A N 1
ATOM 728 C CA . LEU A 1 89 ? -6.291 1.509 -1.894 1.00 95.44 89 LEU A CA 1
ATOM 729 C C . LEU A 1 89 ? -5.628 0.144 -2.071 1.00 95.44 89 LEU A C 1
ATOM 731 O O . LEU A 1 89 ? -5.047 -0.129 -3.118 1.00 95.44 89 LEU A O 1
ATOM 735 N N . TYR A 1 90 ? -5.721 -0.731 -1.068 1.00 95.81 90 TYR A N 1
ATOM 736 C CA . TYR A 1 90 ? -5.225 -2.098 -1.185 1.00 95.81 90 TYR A CA 1
ATOM 737 C C . TYR A 1 90 ? -5.899 -2.846 -2.341 1.00 95.81 90 TYR A C 1
ATOM 739 O O . TYR A 1 90 ? -5.206 -3.455 -3.153 1.00 95.81 90 TYR A O 1
ATOM 747 N N . GLY A 1 91 ? -7.230 -2.774 -2.444 1.00 94.94 91 GLY A N 1
ATOM 748 C CA . GLY A 1 91 ? -7.983 -3.422 -3.520 1.00 94.94 91 GLY A CA 1
ATOM 749 C C . GLY A 1 91 ? -7.632 -2.880 -4.907 1.00 94.94 91 GLY A C 1
ATOM 750 O O . GLY A 1 91 ? -7.389 -3.657 -5.829 1.00 94.94 91 GLY A O 1
ATOM 751 N N . GLU A 1 92 ? -7.546 -1.557 -5.054 1.00 93.38 92 GLU A N 1
ATOM 752 C CA . GLU A 1 92 ? -7.158 -0.904 -6.310 1.00 93.38 92 GLU A CA 1
ATOM 753 C C . GLU A 1 92 ? -5.739 -1.293 -6.741 1.00 93.38 92 GLU A C 1
ATOM 755 O O . GLU A 1 92 ? -5.525 -1.699 -7.887 1.00 93.38 92 GLU A O 1
ATOM 760 N N . CYS A 1 93 ? -4.778 -1.239 -5.814 1.00 92.81 93 CYS A N 1
ATOM 761 C CA . CYS A 1 93 ? -3.408 -1.676 -6.060 1.00 92.81 93 CYS A CA 1
ATOM 762 C C . CYS A 1 93 ? -3.351 -3.153 -6.441 1.00 92.81 93 CYS A C 1
ATOM 764 O O . CYS A 1 93 ? -2.704 -3.501 -7.425 1.00 92.81 93 CYS A O 1
ATOM 766 N N . PHE A 1 94 ? -4.042 -4.022 -5.702 1.00 92.50 94 PHE A N 1
ATOM 767 C CA . PHE A 1 94 ? -4.054 -5.458 -5.964 1.00 92.50 94 PHE A CA 1
ATOM 768 C C . PHE A 1 94 ?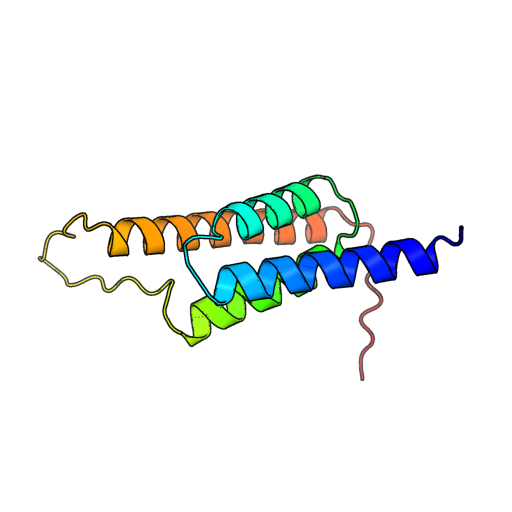 -4.568 -5.774 -7.373 1.00 92.50 94 PHE A C 1
ATOM 770 O O . PHE A 1 94 ? -3.907 -6.498 -8.116 1.00 92.50 94 PHE A O 1
ATOM 777 N N . ASN A 1 95 ? -5.681 -5.163 -7.784 1.00 91.56 95 ASN A N 1
ATOM 778 C CA . ASN A 1 95 ? -6.228 -5.341 -9.131 1.00 91.56 95 ASN A CA 1
ATOM 779 C C . ASN A 1 95 ? -5.229 -4.923 -10.221 1.00 91.56 95 ASN A C 1
ATOM 781 O O . ASN A 1 95 ? -5.098 -5.603 -11.241 1.00 91.56 95 ASN A O 1
ATOM 785 N N . LYS A 1 96 ? -4.479 -3.837 -10.000 1.00 87.19 96 LYS A N 1
ATOM 786 C CA . LYS A 1 96 ? -3.425 -3.404 -10.929 1.00 87.19 96 LYS A CA 1
ATOM 787 C C . LYS A 1 96 ? -2.251 -4.373 -10.973 1.00 87.19 96 LYS A C 1
ATOM 789 O O . LYS A 1 96 ? -1.766 -4.670 -12.058 1.00 87.19 96 LYS A O 1
ATOM 794 N N . ILE A 1 97 ? -1.814 -4.892 -9.826 1.00 87.62 97 ILE A N 1
ATOM 795 C CA . ILE A 1 97 ? -0.749 -5.902 -9.762 1.00 87.62 97 ILE A CA 1
ATOM 796 C C . ILE A 1 97 ? -1.143 -7.133 -10.581 1.00 87.62 97 ILE A C 1
ATOM 798 O O . ILE A 1 97 ? -0.363 -7.572 -11.423 1.00 87.62 97 ILE A O 1
ATOM 802 N N . VAL A 1 98 ? -2.367 -7.635 -10.392 1.00 88.25 98 VAL A N 1
ATOM 803 C CA . VAL A 1 98 ? -2.905 -8.761 -11.169 1.00 88.25 98 VAL A CA 1
ATOM 804 C C . VAL A 1 98 ? -2.909 -8.438 -12.665 1.00 88.25 98 VAL A C 1
ATOM 806 O O . VAL A 1 98 ? -2.367 -9.205 -13.456 1.00 88.25 98 VAL A O 1
ATOM 809 N N . SER A 1 99 ? -3.400 -7.256 -13.048 1.00 85.00 99 SER A N 1
ATOM 810 C CA . SER A 1 99 ? -3.424 -6.814 -14.452 1.00 85.00 99 SER A CA 1
ATOM 811 C C . SER A 1 99 ? -2.020 -6.751 -15.080 1.00 85.00 99 SER A C 1
ATOM 813 O O . SER A 1 99 ? -1.829 -7.120 -16.240 1.00 85.00 99 SER A O 1
ATOM 815 N N . CYS A 1 100 ? -1.007 -6.315 -14.323 1.00 77.62 100 CYS A N 1
ATOM 816 C CA . CYS A 1 100 ? 0.391 -6.312 -14.769 1.00 77.62 100 CYS A CA 1
ATOM 817 C C . CYS A 1 100 ? 0.937 -7.734 -14.975 1.00 77.62 100 CYS A C 1
ATOM 819 O O . CYS A 1 100 ? 1.721 -7.964 -15.894 1.00 77.62 100 CYS A O 1
ATOM 821 N N . CYS A 1 101 ? 0.532 -8.695 -14.140 1.00 77.44 101 CYS A N 1
ATOM 822 C CA . CYS A 1 101 ? 0.917 -10.098 -14.294 1.00 77.44 101 CYS A CA 1
ATOM 823 C C . CYS A 1 101 ? 0.274 -10.749 -15.527 1.00 77.44 101 CYS A C 1
ATOM 825 O O . CYS A 1 101 ? 0.917 -11.567 -16.179 1.00 77.44 101 CYS A O 1
ATOM 827 N N . GLU A 1 102 ? -0.959 -10.373 -15.865 1.00 77.62 102 GLU A N 1
ATOM 828 C CA . GLU A 1 102 ? -1.693 -10.905 -17.021 1.00 77.62 102 GLU A CA 1
ATOM 829 C C . GLU A 1 102 ? -1.188 -10.356 -18.366 1.00 77.62 102 GLU A C 1
ATOM 831 O O . GLU A 1 102 ? -1.289 -11.025 -19.392 1.00 77.62 102 GLU A O 1
ATOM 836 N N . THR A 1 103 ? -0.624 -9.146 -18.373 1.00 63.66 103 THR A N 1
ATOM 837 C CA . THR A 1 103 ? -0.196 -8.438 -19.595 1.00 63.66 103 THR A CA 1
ATOM 838 C C . THR A 1 103 ? 1.300 -8.552 -19.901 1.00 63.66 103 THR A C 1
ATOM 840 O O . THR A 1 103 ? 1.734 -8.189 -20.997 1.00 63.66 103 THR A O 1
ATOM 843 N N . ALA A 1 104 ? 2.113 -9.072 -18.978 1.00 55.59 104 ALA A N 1
ATOM 844 C CA . ALA A 1 104 ? 3.546 -9.236 -19.197 1.00 55.59 104 ALA A CA 1
ATOM 845 C C . ALA A 1 104 ? 3.853 -10.474 -20.071 1.00 55.59 104 ALA A C 1
ATOM 847 O O . ALA A 1 104 ? 3.442 -11.583 -19.719 1.00 55.59 104 ALA A O 1
ATOM 848 N N . PRO A 1 105 ? 4.656 -10.366 -21.154 1.00 50.91 105 PRO A N 1
ATOM 849 C CA . PRO A 1 105 ? 5.286 -11.541 -21.741 1.00 50.91 105 PRO A CA 1
ATOM 850 C C . PRO A 1 105 ? 6.238 -12.117 -20.689 1.00 50.91 105 PRO A C 1
ATOM 852 O O . PRO A 1 105 ? 7.238 -11.496 -20.330 1.00 50.91 105 PRO A O 1
ATOM 855 N N . VAL A 1 106 ? 5.872 -13.276 -20.143 1.00 50.50 106 VAL A N 1
ATOM 856 C CA . VAL A 1 106 ? 6.529 -13.973 -19.032 1.00 50.50 106 VAL A CA 1
ATOM 857 C C . VAL A 1 106 ? 8.058 -13.980 -19.183 1.00 50.50 106 VAL A C 1
ATOM 859 O O . VAL A 1 106 ? 8.637 -14.812 -19.876 1.00 50.50 106 VAL A O 1
ATOM 862 N N . LYS A 1 107 ? 8.725 -13.058 -18.485 1.00 46.94 107 LYS A N 1
ATOM 863 C CA . LYS A 1 107 ? 10.124 -13.169 -18.046 1.00 46.94 107 LYS A CA 1
ATOM 864 C C . LYS A 1 107 ? 10.263 -12.648 -16.619 1.00 46.94 107 LYS A C 1
ATOM 866 O O . LYS A 1 107 ? 11.191 -11.918 -16.291 1.00 46.94 107 LYS A O 1
ATOM 871 N N . ILE A 1 108 ? 9.338 -13.035 -15.747 1.00 53.31 108 ILE A N 1
ATOM 872 C CA . ILE A 1 108 ? 9.635 -13.046 -14.318 1.00 53.31 108 ILE A CA 1
ATOM 873 C C . ILE A 1 108 ? 10.440 -14.329 -14.106 1.00 53.31 108 ILE A C 1
ATOM 875 O O . ILE A 1 108 ? 9.875 -15.413 -13.988 1.00 53.31 108 ILE A O 1
ATOM 879 N N . GLN A 1 109 ? 11.771 -14.227 -14.162 1.00 47.94 109 GLN A N 1
ATOM 880 C CA . GLN A 1 109 ? 12.638 -15.282 -13.643 1.00 47.94 109 GLN A CA 1
ATOM 881 C C . GLN A 1 109 ? 12.408 -15.321 -12.135 1.00 47.94 109 GLN A C 1
ATOM 883 O O . GLN A 1 109 ? 13.006 -14.563 -11.374 1.00 47.94 109 GLN A O 1
ATOM 888 N N . ILE A 1 110 ? 11.479 -16.175 -11.720 1.00 50.72 110 ILE A N 1
ATOM 889 C CA . ILE A 1 110 ? 11.360 -16.588 -10.333 1.00 50.72 110 ILE A CA 1
ATOM 890 C C . ILE A 1 110 ? 12.695 -17.265 -10.016 1.00 50.72 110 ILE A C 1
ATOM 892 O O . ILE A 1 110 ? 12.988 -18.335 -10.549 1.00 50.72 110 ILE A O 1
ATOM 896 N N . GLN A 1 111 ? 13.541 -16.613 -9.217 1.00 48.12 111 GLN A N 1
ATOM 897 C CA . GLN A 1 111 ? 14.669 -17.288 -8.586 1.00 48.12 111 GLN A CA 1
ATOM 898 C C . GLN A 1 111 ? 14.077 -18.251 -7.556 1.00 48.12 111 GLN A C 1
ATOM 900 O O . GLN A 1 111 ? 13.847 -17.895 -6.404 1.00 48.12 111 GLN A O 1
ATOM 905 N N . GLY A 1 112 ? 13.733 -19.447 -8.035 1.00 53.03 112 GLY A N 1
ATOM 906 C CA . GLY A 1 112 ? 13.519 -20.611 -7.194 1.00 53.03 112 GLY A CA 1
ATOM 907 C C . GLY A 1 112 ? 14.829 -20.944 -6.491 1.00 53.03 112 GLY A C 1
ATOM 908 O O . GLY A 1 112 ? 15.887 -20.922 -7.120 1.00 53.03 112 GLY A O 1
ATOM 909 N N . THR A 1 113 ? 14.700 -21.155 -5.186 1.00 41.78 113 THR A N 1
ATOM 910 C CA . THR A 1 113 ? 15.712 -21.574 -4.206 1.00 41.78 113 THR A CA 1
ATOM 911 C C . THR A 1 113 ? 16.690 -22.624 -4.702 1.00 41.78 113 THR A C 1
ATOM 913 O O . THR A 1 113 ? 16.206 -23.590 -5.336 1.00 41.78 113 THR A O 1
#

Radius of gyration: 16.59 Å; chains: 1; bounding box: 53×34×36 Å

Organism: Ignelater luminosus (NCBI:txid2038154)

Foldseek 3Di:
DDPVVVLVVVLVVLQVLLVVVLVDVVSVVSLVVLLVCCVVVPSVVSSVVSLCVNVVSCVVVCQLPDDDDPPDDDPPDPSVVSSVVSVVVVVVSVVVVVVCVVPDPDPPPPPDD